Protein AF-A0A969T7L2-F1 (afdb_monomer_lite)

Secondary structure (DSSP, 8-state):
-PEEEEEEE--S-HHHHHHHHHHHHHHHHHHSTTTEEEEEEEEETTEEEEEEEETTEEEEEEEEE-SSEEEEEEE--GGG---S--

Sequence (86 aa):
MPGIKVDVAHSLRQEVATERVKGLLNKLKADYGDMIQDLTESWNGNKADFSFKAMGMSVKGVLSVDAAFVNLDGQIPLAALPLKDN

pLDDT: mean 79.04, std 11.94, range [34.97, 90.25]

Foldseek 3Di:
DDKDKDKDFDQDALVVVQVVVVVVVVVCCVVCVVQWAPWDWDDDPQKIWTWIDGPNRIKTWMWGRDGTIIIIIIDDDPVRDPDDDD

Structure (mmCIF, N/CA/C/O backbone):
data_AF-A0A969T7L2-F1
#
_entry.id   AF-A0A969T7L2-F1
#
loop_
_atom_site.group_PDB
_atom_site.id
_atom_site.type_symbol
_atom_site.label_atom_id
_atom_site.label_alt_id
_atom_site.label_comp_id
_atom_site.label_asym_id
_atom_site.label_entity_id
_atom_site.label_seq_id
_atom_site.pdbx_PDB_ins_code
_atom_site.Cartn_x
_atom_site.Cartn_y
_atom_site.Cartn_z
_atom_site.occupancy
_atom_site.B_iso_or_equiv
_atom_site.auth_seq_id
_atom_site.auth_comp_id
_atom_site.auth_asym_id
_atom_site.auth_atom_id
_atom_site.pdbx_PDB_model_num
ATOM 1 N N . MET A 1 1 ? 6.343 -1.237 19.073 1.00 51.22 1 MET A N 1
ATOM 2 C CA . MET A 1 1 ? 5.544 -1.743 17.937 1.00 51.22 1 MET A CA 1
ATOM 3 C C . MET A 1 1 ? 6.461 -2.648 17.134 1.00 51.22 1 MET A C 1
ATOM 5 O O . MET A 1 1 ? 7.538 -2.173 16.794 1.00 51.22 1 MET A O 1
ATOM 9 N N . PRO A 1 2 ? 6.155 -3.937 16.929 1.00 58.56 2 PRO A N 1
ATOM 10 C CA . PRO A 1 2 ? 6.972 -4.763 16.050 1.00 58.56 2 PRO A CA 1
ATOM 11 C C . PRO A 1 2 ? 6.842 -4.254 14.612 1.00 58.56 2 PRO A C 1
ATOM 13 O O . PRO A 1 2 ? 5.752 -3.900 14.161 1.00 58.56 2 PRO A O 1
ATOM 16 N N . GLY A 1 3 ? 7.972 -4.180 13.916 1.00 67.56 3 GLY A N 1
ATOM 17 C CA . GLY A 1 3 ? 7.980 -3.978 12.474 1.00 67.56 3 GLY A CA 1
ATOM 18 C C . GLY A 1 3 ? 7.579 -5.2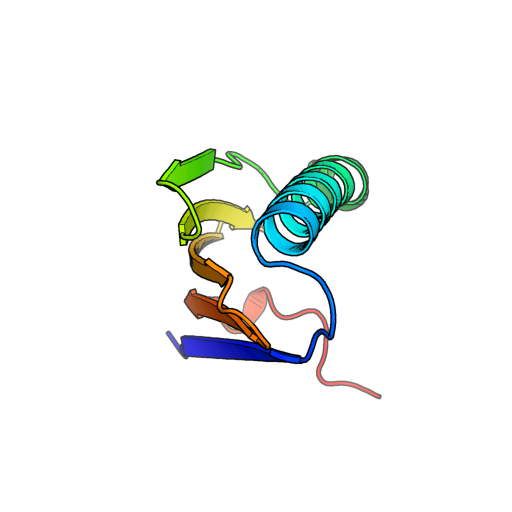78 11.785 1.00 67.56 3 GLY A C 1
ATOM 19 O O . GLY A 1 3 ? 8.082 -6.345 12.131 1.00 67.56 3 GLY A O 1
ATOM 20 N N . ILE A 1 4 ? 6.667 -5.187 10.829 1.00 73.25 4 ILE A N 1
ATOM 21 C CA . ILE A 1 4 ? 6.370 -6.231 9.859 1.00 73.25 4 ILE A CA 1
ATOM 22 C C . ILE A 1 4 ? 7.171 -5.923 8.605 1.00 73.25 4 ILE A C 1
ATOM 24 O O . ILE A 1 4 ? 7.070 -4.832 8.050 1.00 73.25 4 ILE A O 1
ATOM 28 N N . LYS A 1 5 ? 7.952 -6.910 8.179 1.00 78.00 5 LYS A N 1
ATOM 29 C CA . LYS A 1 5 ? 8.629 -6.942 6.888 1.00 78.00 5 LYS A CA 1
ATOM 30 C C . LYS A 1 5 ? 8.009 -8.063 6.076 1.00 78.00 5 LYS A C 1
ATOM 32 O O . LYS A 1 5 ? 7.939 -9.193 6.560 1.00 78.00 5 LYS A O 1
ATOM 37 N N . VAL A 1 6 ? 7.518 -7.743 4.889 1.00 80.19 6 VAL A N 1
ATOM 38 C CA . VAL A 1 6 ? 6.980 -8.720 3.945 1.00 80.19 6 VAL A CA 1
ATOM 39 C C . VAL A 1 6 ? 7.719 -8.552 2.636 1.00 80.19 6 VAL A C 1
ATOM 41 O O . VAL A 1 6 ? 7.599 -7.511 1.995 1.00 80.19 6 VAL A O 1
ATOM 44 N N . ASP A 1 7 ? 8.419 -9.604 2.232 1.00 83.38 7 ASP A N 1
ATOM 45 C CA . ASP A 1 7 ? 9.176 -9.628 0.991 1.00 83.38 7 ASP A CA 1
ATOM 46 C C . ASP A 1 7 ? 8.522 -10.634 0.048 1.00 83.38 7 ASP A C 1
ATOM 48 O O . ASP A 1 7 ? 8.435 -11.831 0.336 1.00 83.38 7 ASP A O 1
ATOM 52 N N . VAL A 1 8 ? 8.016 -10.143 -1.078 1.00 83.94 8 VAL A N 1
ATOM 53 C CA . VAL A 1 8 ? 7.330 -10.962 -2.080 1.00 83.94 8 VAL A CA 1
ATOM 54 C C . VAL A 1 8 ? 8.151 -10.965 -3.358 1.00 83.94 8 VAL A C 1
ATOM 56 O O . VAL A 1 8 ? 8.259 -9.946 -4.038 1.00 83.94 8 VAL A O 1
ATOM 59 N N . ALA A 1 9 ? 8.716 -12.119 -3.707 1.00 85.94 9 ALA A N 1
ATOM 60 C CA . ALA A 1 9 ? 9.438 -12.283 -4.963 1.00 85.94 9 ALA A CA 1
ATOM 61 C C . ALA A 1 9 ? 8.480 -12.206 -6.167 1.00 85.94 9 ALA A C 1
ATOM 63 O O . ALA A 1 9 ? 7.409 -12.818 -6.165 1.00 85.94 9 ALA A O 1
ATOM 64 N N . HIS A 1 10 ? 8.877 -11.496 -7.222 1.00 84.50 10 HIS A N 1
ATOM 65 C CA . HIS A 1 10 ? 8.164 -11.457 -8.499 1.00 84.50 10 HIS A CA 1
ATOM 66 C C . HIS A 1 10 ? 9.134 -11.500 -9.677 1.00 84.50 10 HIS A C 1
ATOM 68 O O . HIS A 1 10 ? 10.252 -11.005 -9.614 1.00 84.50 10 HIS A O 1
ATOM 74 N N . SER A 1 11 ? 8.671 -12.043 -10.802 1.00 86.31 11 SER A N 1
ATOM 75 C CA . SER A 1 11 ? 9.405 -12.022 -12.080 1.00 86.31 11 SER A CA 1
ATOM 76 C C . SER A 1 11 ? 8.858 -10.971 -13.055 1.00 86.31 11 SER A C 1
ATOM 78 O O . SER A 1 11 ? 9.115 -11.025 -14.254 1.00 86.31 11 SER A O 1
ATOM 80 N N . LEU A 1 12 ? 8.042 -10.041 -12.551 1.00 86.00 12 LEU A N 1
ATOM 81 C CA . LEU A 1 12 ? 7.449 -8.956 -13.333 1.00 86.00 12 LEU A CA 1
ATOM 82 C C . LEU A 1 12 ? 8.425 -7.787 -13.477 1.00 86.00 12 LEU A C 1
ATOM 84 O O . LEU A 1 12 ? 9.195 -7.518 -12.559 1.00 86.00 12 LEU A O 1
ATOM 88 N N . ARG A 1 13 ? 8.325 -7.054 -14.594 1.00 86.31 13 ARG A N 1
ATOM 89 C CA . ARG A 1 13 ? 8.990 -5.751 -14.736 1.00 86.31 13 ARG A CA 1
ATOM 90 C C . ARG A 1 13 ? 8.509 -4.797 -13.644 1.00 86.31 13 ARG A C 1
ATOM 92 O O . ARG A 1 13 ? 7.340 -4.856 -13.261 1.00 86.31 13 ARG A O 1
ATOM 99 N N . GLN A 1 14 ? 9.402 -3.932 -13.173 1.00 84.00 14 GLN A N 1
ATOM 100 C CA . GLN A 1 14 ? 9.156 -3.039 -12.041 1.00 84.00 14 GLN A CA 1
ATOM 101 C C . GLN A 1 14 ? 7.881 -2.209 -12.229 1.00 84.00 14 GLN A C 1
ATOM 103 O O . GLN A 1 14 ? 7.071 -2.135 -11.312 1.00 84.00 14 GLN A O 1
ATOM 108 N N . GLU A 1 15 ? 7.639 -1.678 -13.431 1.00 85.69 15 GLU A N 1
ATOM 109 C CA . GLU A 1 15 ? 6.451 -0.865 -13.713 1.00 85.69 15 GLU A CA 1
ATOM 110 C C . GLU A 1 15 ? 5.161 -1.687 -13.576 1.00 85.69 15 GLU A C 1
ATOM 112 O O . GLU A 1 15 ? 4.205 -1.264 -12.928 1.00 85.69 15 GLU A O 1
ATOM 117 N N . VAL A 1 16 ? 5.163 -2.908 -14.117 1.00 87.38 16 VAL A N 1
ATOM 118 C CA . VAL A 1 16 ? 4.021 -3.835 -14.053 1.00 87.38 16 VAL A CA 1
ATOM 119 C C . VAL A 1 16 ? 3.778 -4.299 -12.618 1.00 87.38 16 VAL A C 1
ATOM 121 O O . VAL A 1 16 ? 2.632 -4.422 -12.185 1.00 87.38 16 VAL A O 1
ATOM 124 N N . ALA A 1 17 ? 4.846 -4.555 -11.862 1.00 87.88 17 ALA A N 1
ATOM 125 C CA . ALA A 1 17 ? 4.751 -4.894 -10.450 1.00 87.88 17 ALA A CA 1
ATOM 126 C C . ALA A 1 17 ? 4.151 -3.728 -9.650 1.00 87.88 17 ALA A C 1
ATOM 128 O O . ALA A 1 17 ? 3.221 -3.944 -8.875 1.00 87.88 17 ALA A O 1
ATOM 129 N N . THR A 1 18 ? 4.594 -2.492 -9.899 1.00 86.56 18 THR A N 1
ATOM 130 C CA . THR A 1 18 ? 4.034 -1.284 -9.280 1.00 86.56 18 THR A CA 1
ATOM 131 C C . THR A 1 18 ? 2.546 -1.122 -9.581 1.00 86.56 18 THR A C 1
ATOM 133 O O . THR A 1 18 ? 1.762 -0.923 -8.653 1.00 86.56 18 THR A O 1
ATOM 136 N N . GLU A 1 19 ? 2.121 -1.252 -10.839 1.00 88.81 19 GLU A N 1
ATOM 137 C CA . GLU A 1 19 ? 0.696 -1.174 -11.191 1.00 88.81 19 GLU A CA 1
ATOM 138 C C . GLU A 1 19 ? -0.128 -2.279 -10.529 1.00 88.81 19 GLU A C 1
ATOM 140 O O . GLU A 1 19 ? -1.229 -2.034 -10.031 1.00 88.81 19 GLU A O 1
ATOM 145 N N . ARG A 1 20 ? 0.420 -3.494 -10.453 1.00 88.38 20 ARG A N 1
ATOM 146 C CA . ARG A 1 20 ? -0.253 -4.616 -9.801 1.00 88.38 20 ARG A CA 1
ATOM 147 C C . ARG A 1 20 ? -0.404 -4.392 -8.301 1.00 88.38 20 ARG A C 1
ATOM 149 O O . ARG A 1 20 ? -1.473 -4.672 -7.766 1.00 88.38 20 ARG A O 1
ATOM 156 N N . VAL A 1 21 ? 0.617 -3.851 -7.637 1.00 86.75 21 VAL A N 1
ATOM 157 C CA . VAL A 1 21 ? 0.541 -3.486 -6.217 1.00 86.75 21 VAL A CA 1
ATOM 158 C C . VAL A 1 21 ? -0.485 -2.373 -5.995 1.00 86.75 21 VAL A C 1
ATOM 160 O O . VAL A 1 21 ? -1.323 -2.510 -5.108 1.00 86.75 21 VAL A O 1
ATOM 163 N N . LYS A 1 22 ? -0.504 -1.325 -6.829 1.00 87.00 22 LYS A N 1
ATOM 164 C CA . LYS A 1 22 ? -1.553 -0.284 -6.793 1.00 87.00 22 LYS A CA 1
ATOM 165 C C . LYS A 1 22 ? -2.954 -0.882 -6.925 1.00 87.00 22 LYS A C 1
ATOM 167 O O . LYS A 1 22 ? -3.866 -0.526 -6.182 1.00 87.00 22 LYS A O 1
ATOM 172 N N . GLY A 1 23 ? -3.132 -1.820 -7.854 1.00 86.94 23 GLY A N 1
ATOM 173 C CA . GLY A 1 23 ? -4.394 -2.540 -8.026 1.00 86.94 23 GLY A CA 1
ATOM 174 C C . GLY A 1 23 ? -4.771 -3.378 -6.800 1.00 86.94 23 GLY A C 1
ATOM 175 O O . GLY A 1 23 ? -5.936 -3.395 -6.403 1.00 86.94 23 GLY A O 1
ATOM 176 N N . LEU A 1 24 ? -3.792 -4.035 -6.170 1.00 82.81 24 LEU A N 1
ATOM 177 C CA . LEU A 1 24 ? -3.998 -4.802 -4.942 1.00 82.81 24 LEU A CA 1
ATOM 178 C C . LEU A 1 24 ? -4.402 -3.908 -3.771 1.00 82.81 24 LEU A C 1
ATOM 180 O O . LEU A 1 24 ? -5.353 -4.261 -3.088 1.00 82.81 24 LEU A O 1
ATOM 184 N N . LEU A 1 25 ? -3.756 -2.755 -3.566 1.00 79.81 25 LEU A N 1
ATOM 185 C CA . LEU A 1 25 ? -4.134 -1.812 -2.504 1.00 79.81 25 LEU A CA 1
ATOM 186 C C . LEU A 1 25 ? -5.559 -1.283 -2.689 1.00 79.81 25 LEU A C 1
ATOM 188 O O . LEU A 1 25 ? -6.321 -1.222 -1.726 1.00 79.81 25 LEU A O 1
ATOM 192 N N . ASN A 1 26 ? -5.952 -0.977 -3.928 1.00 82.62 26 ASN A N 1
ATOM 193 C CA . ASN A 1 26 ? -7.323 -0.572 -4.237 1.00 82.62 26 ASN A CA 1
ATOM 194 C C . ASN A 1 26 ? -8.340 -1.685 -3.956 1.00 82.62 26 ASN A C 1
ATOM 196 O O . ASN A 1 26 ? -9.394 -1.414 -3.383 1.00 82.62 26 ASN A O 1
ATOM 200 N N . LYS A 1 27 ? -8.019 -2.941 -4.299 1.00 82.81 27 LYS A N 1
ATOM 201 C CA . LYS A 1 27 ? -8.844 -4.092 -3.902 1.00 82.81 27 LYS A CA 1
ATOM 202 C C . LYS A 1 27 ? -8.909 -4.255 -2.392 1.00 82.81 27 LYS A C 1
ATOM 204 O O . LYS A 1 27 ? -9.989 -4.446 -1.865 1.00 82.81 27 LYS A O 1
ATOM 209 N N . LEU A 1 28 ? -7.787 -4.113 -1.696 1.00 77.75 28 LEU A N 1
ATOM 210 C CA . LEU A 1 28 ? -7.719 -4.220 -0.240 1.00 77.75 28 LEU A CA 1
ATOM 211 C C . LEU A 1 28 ? -8.604 -3.160 0.427 1.00 77.75 28 LEU A C 1
ATOM 213 O O . LEU A 1 28 ? -9.330 -3.465 1.366 1.00 77.75 28 LEU A O 1
ATOM 217 N N . LYS A 1 29 ? -8.620 -1.936 -0.112 1.00 75.94 29 LYS A N 1
ATOM 218 C CA . LYS A 1 29 ? -9.546 -0.878 0.308 1.00 75.94 29 LYS A CA 1
ATOM 219 C C . LYS A 1 29 ? -11.011 -1.247 0.065 1.00 75.94 29 LYS A C 1
ATOM 221 O O . LYS A 1 29 ? -11.855 -0.870 0.865 1.00 75.94 29 LYS A O 1
ATOM 226 N N . ALA A 1 30 ? -11.323 -1.931 -1.034 1.00 81.00 30 ALA A N 1
ATOM 227 C CA . ALA A 1 30 ? -12.688 -2.352 -1.340 1.00 81.00 30 ALA A CA 1
ATOM 228 C C . ALA A 1 30 ? -13.139 -3.529 -0.457 1.00 81.00 30 ALA A C 1
ATOM 230 O O . ALA A 1 30 ? -14.221 -3.477 0.114 1.00 81.00 30 ALA A O 1
ATOM 231 N N . ASP A 1 31 ? -12.289 -4.546 -0.305 1.00 79.69 31 ASP A N 1
ATOM 232 C CA . ASP A 1 31 ? -12.584 -5.788 0.419 1.00 79.69 31 ASP A CA 1
ATOM 233 C C . ASP A 1 31 ? -12.583 -5.587 1.942 1.00 79.69 31 ASP A C 1
ATOM 235 O O . ASP A 1 31 ? -13.344 -6.230 2.661 1.00 79.69 31 ASP A O 1
ATOM 239 N N . TYR A 1 32 ? -11.736 -4.683 2.440 1.00 73.88 32 TYR A N 1
ATOM 240 C CA . TYR A 1 32 ? -11.571 -4.405 3.867 1.00 73.88 32 TYR A CA 1
ATOM 241 C C . TYR A 1 32 ? -11.932 -2.961 4.233 1.00 73.88 32 TYR A C 1
ATOM 243 O O . TYR A 1 32 ? -11.552 -2.496 5.304 1.00 73.88 32 TYR A O 1
ATOM 251 N N . GLY A 1 33 ? -12.658 -2.231 3.382 1.00 68.81 33 GLY A N 1
ATOM 252 C CA . GLY A 1 33 ? -13.003 -0.820 3.613 1.00 68.81 33 GLY A CA 1
ATOM 253 C C . GLY A 1 33 ? -13.758 -0.562 4.920 1.00 68.81 33 GLY A C 1
ATOM 254 O O . GLY A 1 33 ? -13.578 0.483 5.536 1.00 68.81 33 GLY A O 1
ATOM 255 N N . ASP A 1 34 ? -14.527 -1.541 5.399 1.00 74.69 34 ASP A N 1
ATOM 256 C CA . ASP A 1 34 ? -15.185 -1.479 6.710 1.00 74.69 34 ASP A CA 1
ATOM 257 C C . ASP A 1 34 ? -14.196 -1.588 7.886 1.00 74.69 34 ASP A C 1
ATOM 259 O O . ASP A 1 34 ? -14.424 -1.040 8.966 1.00 74.69 34 ASP A O 1
ATOM 263 N N . MET A 1 35 ? -13.071 -2.279 7.685 1.00 73.25 35 MET A N 1
ATOM 264 C CA . MET A 1 35 ? -12.035 -2.501 8.698 1.00 73.25 35 MET A CA 1
ATOM 265 C C . MET A 1 35 ? -10.903 -1.464 8.618 1.00 73.25 35 MET A C 1
ATOM 267 O O . MET A 1 35 ? -10.244 -1.203 9.628 1.00 73.25 35 MET A O 1
ATOM 271 N N . ILE A 1 36 ? -10.690 -0.872 7.437 1.00 78.94 36 ILE A N 1
ATOM 272 C CA . ILE A 1 36 ? -9.605 0.054 7.110 1.00 78.94 36 ILE A CA 1
ATOM 273 C C . ILE A 1 36 ? -10.171 1.445 6.803 1.00 78.94 36 ILE A C 1
ATOM 275 O O . ILE A 1 36 ? -10.790 1.674 5.770 1.00 78.94 36 ILE A O 1
ATOM 279 N N . GLN A 1 37 ? -9.879 2.411 7.667 1.00 81.25 37 GLN A N 1
ATOM 280 C CA . GLN A 1 37 ? -10.264 3.814 7.516 1.00 81.25 37 GLN A CA 1
ATOM 281 C C . GLN A 1 37 ? -9.048 4.686 7.195 1.00 81.25 37 GLN A C 1
ATOM 283 O O . GLN A 1 37 ? -7.909 4.290 7.435 1.00 81.25 37 GLN A O 1
ATOM 288 N N . ASP A 1 38 ? -9.276 5.887 6.661 1.00 84.62 38 ASP A N 1
ATOM 289 C CA . ASP A 1 38 ? -8.223 6.878 6.384 1.00 84.62 38 ASP A CA 1
ATOM 290 C C . ASP A 1 38 ? -7.042 6.340 5.546 1.00 84.62 38 ASP A C 1
ATOM 292 O O . ASP A 1 38 ? -5.900 6.771 5.724 1.00 84.62 38 ASP A O 1
ATOM 296 N N . LEU A 1 39 ? -7.294 5.388 4.633 1.00 83.81 39 LEU A N 1
ATOM 297 C CA . LEU A 1 39 ? -6.249 4.870 3.750 1.00 83.81 39 LEU A CA 1
ATOM 298 C C . LEU A 1 39 ? -5.721 5.996 2.861 1.00 83.81 39 LEU A C 1
ATOM 300 O O . LEU A 1 39 ? -6.416 6.493 1.972 1.00 83.81 39 LEU A O 1
ATOM 304 N N . THR A 1 40 ? -4.467 6.343 3.099 1.00 85.81 40 THR A N 1
ATOM 305 C CA . THR A 1 40 ? -3.679 7.294 2.331 1.00 85.81 40 THR A CA 1
ATOM 306 C C . THR A 1 40 ? -2.515 6.542 1.717 1.00 85.81 40 THR A C 1
ATOM 308 O O . THR A 1 40 ? -1.793 5.835 2.421 1.00 85.81 40 THR A O 1
ATOM 311 N N . GLU A 1 41 ? -2.330 6.704 0.415 1.00 87.12 41 GLU A N 1
ATOM 312 C CA . GLU A 1 41 ? -1.181 6.191 -0.318 1.00 87.12 41 GLU A CA 1
ATOM 313 C C . GLU A 1 41 ? -0.495 7.348 -1.046 1.00 87.12 41 GLU A C 1
ATOM 315 O O . GLU A 1 41 ? -1.138 8.150 -1.722 1.00 87.12 41 GLU A O 1
ATOM 320 N N . SER A 1 42 ? 0.819 7.449 -0.888 1.00 89.38 42 SER A N 1
ATOM 321 C CA . SER A 1 42 ? 1.655 8.436 -1.558 1.00 89.38 42 SER A CA 1
ATOM 322 C C . SER A 1 42 ? 2.733 7.703 -2.335 1.00 89.38 42 SER A C 1
ATOM 324 O O . SER A 1 42 ? 3.708 7.211 -1.774 1.00 89.38 42 SER A O 1
ATOM 326 N N . TRP A 1 43 ? 2.539 7.619 -3.646 1.00 87.75 43 TRP A N 1
ATOM 327 C CA . TRP A 1 43 ? 3.464 6.956 -4.554 1.00 87.75 43 TRP A CA 1
ATOM 328 C C . TRP A 1 43 ? 4.554 7.922 -5.021 1.00 87.75 43 TRP A C 1
ATOM 330 O O . TRP A 1 43 ? 4.263 8.992 -5.552 1.00 87.75 43 TRP A O 1
ATOM 340 N N . ASN A 1 44 ? 5.810 7.507 -4.890 1.00 88.00 44 ASN A N 1
ATOM 341 C CA . ASN A 1 44 ? 6.984 8.178 -5.429 1.00 88.00 44 ASN A CA 1
ATOM 342 C C . ASN A 1 44 ? 7.778 7.179 -6.283 1.00 88.00 44 ASN A C 1
ATOM 344 O O . ASN A 1 44 ? 8.620 6.425 -5.791 1.00 88.00 44 ASN A O 1
ATOM 348 N N . GLY A 1 45 ? 7.440 7.126 -7.574 1.00 87.38 45 GLY A N 1
ATOM 349 C CA . GLY A 1 45 ? 8.018 6.169 -8.515 1.00 87.38 45 GLY A CA 1
ATOM 350 C C . GLY A 1 45 ? 7.709 4.722 -8.123 1.00 87.38 45 GLY A C 1
ATOM 351 O O . GLY A 1 45 ? 6.556 4.292 -8.172 1.00 87.38 45 GLY A O 1
ATOM 352 N N . ASN A 1 46 ? 8.750 3.98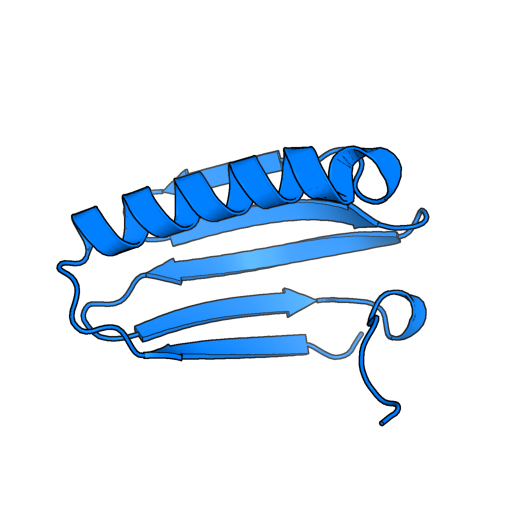3 -7.741 1.00 85.69 46 ASN A N 1
ATOM 353 C CA . ASN A 1 46 ? 8.681 2.583 -7.325 1.00 85.69 46 ASN A CA 1
ATOM 354 C C . ASN A 1 46 ? 8.508 2.396 -5.807 1.00 85.69 46 ASN A C 1
ATOM 356 O O . ASN A 1 46 ? 8.438 1.258 -5.344 1.00 85.69 46 ASN A O 1
ATOM 360 N N . LYS A 1 47 ? 8.455 3.482 -5.029 1.00 89.25 47 LYS A N 1
ATOM 361 C CA . LYS A 1 47 ? 8.181 3.450 -3.589 1.00 89.25 47 LYS A CA 1
ATOM 362 C C . LYS A 1 47 ? 6.817 4.055 -3.285 1.00 89.25 47 LYS A C 1
ATOM 364 O O . LYS A 1 47 ? 6.364 4.949 -3.994 1.00 89.25 47 LYS A O 1
ATOM 369 N N . ALA A 1 48 ? 6.172 3.580 -2.231 1.00 89.25 48 ALA A N 1
ATOM 370 C CA . ALA A 1 48 ? 4.907 4.106 -1.753 1.00 89.25 48 ALA A CA 1
ATOM 371 C C . ALA A 1 48 ? 4.893 4.180 -0.235 1.00 89.25 48 ALA A C 1
ATOM 373 O O . ALA A 1 48 ? 5.091 3.174 0.441 1.00 89.25 48 ALA A O 1
ATOM 374 N N . ASP A 1 49 ? 4.590 5.353 0.295 1.00 89.94 49 ASP A N 1
ATOM 375 C CA . ASP A 1 49 ? 4.247 5.507 1.699 1.00 89.94 49 ASP A CA 1
ATOM 376 C C . ASP A 1 49 ? 2.744 5.283 1.845 1.00 89.94 49 ASP A C 1
ATOM 378 O O . ASP A 1 49 ? 1.942 5.962 1.199 1.00 89.94 49 ASP A O 1
ATOM 382 N N . PHE A 1 50 ? 2.349 4.330 2.684 1.00 87.31 50 PHE A N 1
ATOM 383 C CA . PHE A 1 50 ? 0.947 4.076 2.983 1.00 87.31 50 PHE A CA 1
ATOM 384 C C . PHE A 1 50 ? 0.667 4.260 4.471 1.00 87.31 50 PHE A C 1
ATOM 386 O O . PHE A 1 50 ? 1.457 3.899 5.348 1.00 87.31 50 PHE A O 1
ATOM 393 N N . SER A 1 51 ? -0.500 4.814 4.774 1.00 87.00 51 SER A N 1
ATOM 394 C CA . SER A 1 51 ? -1.005 4.902 6.136 1.00 87.00 51 SER A CA 1
ATOM 395 C C . SER A 1 51 ? -2.495 4.660 6.158 1.00 87.00 51 SER A C 1
ATOM 397 O O . SER A 1 51 ? -3.215 5.203 5.328 1.00 87.00 51 SER A O 1
ATOM 399 N N . PHE A 1 52 ? -2.960 3.892 7.128 1.00 85.44 52 PHE A N 1
ATOM 400 C CA . PHE A 1 52 ? -4.376 3.645 7.333 1.00 85.44 52 PHE A CA 1
ATOM 401 C C . PHE A 1 52 ? -4.671 3.430 8.808 1.00 85.44 52 PHE A C 1
ATOM 403 O O . PHE A 1 52 ? -3.774 3.169 9.605 1.00 85.44 52 PHE A O 1
ATOM 410 N N . LYS A 1 53 ? -5.937 3.517 9.191 1.00 83.25 53 LYS A N 1
ATOM 411 C CA . LYS A 1 53 ? -6.415 3.123 10.510 1.00 83.25 53 LYS A CA 1
ATOM 412 C C . LYS A 1 53 ? -7.137 1.793 10.402 1.00 83.25 53 LYS A C 1
ATOM 414 O O . LYS A 1 53 ? -8.143 1.707 9.715 1.00 83.25 53 LYS A O 1
ATOM 419 N N . ALA A 1 54 ? -6.658 0.779 11.107 1.00 78.81 54 ALA A N 1
ATOM 420 C CA . ALA A 1 54 ? -7.367 -0.485 11.260 1.00 78.81 54 ALA A CA 1
ATOM 421 C C . ALA A 1 54 ? -7.834 -0.626 12.707 1.00 78.81 54 ALA A C 1
ATOM 423 O O . ALA A 1 54 ? -7.032 -0.466 13.627 1.00 78.81 54 ALA A O 1
ATOM 424 N N . MET A 1 55 ? -9.128 -0.887 12.919 1.00 75.50 55 MET A N 1
ATOM 425 C CA . MET A 1 55 ? -9.717 -1.052 14.261 1.00 75.50 55 MET A CA 1
ATOM 426 C C . MET A 1 55 ? -9.366 0.090 15.245 1.00 75.50 55 MET A C 1
ATOM 428 O O . MET A 1 55 ? -9.097 -0.141 16.421 1.00 75.50 55 MET A O 1
ATOM 432 N N . GLY A 1 56 ? -9.304 1.336 14.760 1.00 76.50 56 GLY A N 1
ATOM 433 C CA . GLY A 1 56 ? -8.941 2.512 15.568 1.00 76.50 56 GLY A CA 1
ATOM 434 C C . GLY A 1 56 ? -7.436 2.714 15.806 1.00 76.50 56 GLY A C 1
ATOM 435 O O . GLY A 1 56 ? -7.043 3.708 16.413 1.00 76.50 56 GLY A O 1
ATOM 436 N N . MET A 1 57 ? -6.577 1.830 15.293 1.00 79.50 57 MET A N 1
ATOM 437 C CA . MET A 1 57 ? -5.123 1.942 15.402 1.00 79.50 57 MET A CA 1
ATOM 438 C C . MET A 1 57 ? -4.504 2.412 14.087 1.00 79.50 57 MET A C 1
ATOM 440 O O . MET A 1 57 ? -4.796 1.867 13.026 1.00 79.50 57 MET A O 1
ATOM 444 N N . SER A 1 58 ? -3.621 3.411 14.153 1.00 79.12 58 SER A N 1
ATOM 445 C CA . SER A 1 58 ? -2.908 3.910 12.972 1.00 79.12 58 SER A CA 1
ATOM 446 C C . SER A 1 58 ? -1.768 2.969 12.593 1.00 79.12 58 SER A C 1
ATOM 448 O O . SER A 1 58 ? -0.828 2.780 13.361 1.00 79.12 58 SER A O 1
ATOM 450 N N . VAL A 1 59 ? -1.849 2.426 11.389 1.00 80.44 59 VAL A N 1
ATOM 451 C CA . VAL A 1 59 ? -0.823 1.632 10.725 1.00 80.44 59 VAL A CA 1
ATOM 452 C C . VAL A 1 59 ? -0.135 2.513 9.695 1.00 80.44 59 VAL A C 1
ATOM 454 O O . VAL A 1 59 ? -0.783 3.237 8.937 1.00 80.44 59 VAL A O 1
ATOM 457 N N . LYS A 1 60 ? 1.192 2.465 9.672 1.00 85.56 60 LYS A N 1
ATOM 458 C CA . LYS A 1 60 ? 2.010 3.151 8.670 1.00 85.56 60 LYS A CA 1
ATOM 459 C C . LYS A 1 60 ? 3.029 2.177 8.124 1.00 85.56 60 LYS A C 1
ATOM 461 O O . LYS A 1 60 ? 3.572 1.374 8.884 1.00 85.56 60 LYS A O 1
ATOM 466 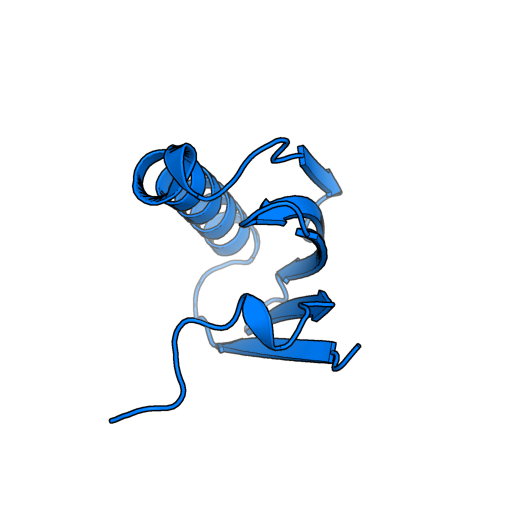N N . GLY A 1 61 ? 3.308 2.274 6.838 1.00 87.12 61 GLY A N 1
ATOM 467 C CA . GLY A 1 61 ? 4.357 1.494 6.221 1.00 87.12 61 GLY A CA 1
ATOM 468 C C . GLY A 1 61 ? 4.856 2.102 4.929 1.00 87.12 61 GLY A C 1
ATOM 469 O O . GLY A 1 61 ? 4.269 3.029 4.376 1.00 87.12 61 GLY A O 1
ATOM 470 N N . VAL A 1 62 ? 5.973 1.557 4.481 1.00 89.88 62 VAL A N 1
ATOM 471 C CA . VAL A 1 62 ? 6.630 1.901 3.234 1.00 89.88 62 VAL A CA 1
ATOM 472 C C . VAL A 1 62 ? 6.671 0.644 2.389 1.00 89.88 62 VAL A C 1
ATOM 474 O O . VAL A 1 62 ? 7.086 -0.419 2.843 1.00 89.88 62 VAL A O 1
ATOM 477 N N . LEU A 1 63 ? 6.235 0.768 1.150 1.00 88.81 63 LEU A N 1
ATOM 478 C CA . LEU A 1 63 ? 6.323 -0.264 0.141 1.00 88.81 63 LEU A CA 1
ATOM 479 C C . LEU A 1 63 ? 7.378 0.144 -0.880 1.00 88.81 63 LEU A C 1
ATOM 481 O O . LEU A 1 63 ? 7.409 1.284 -1.330 1.00 88.81 63 LEU A O 1
ATOM 485 N N . SER A 1 64 ? 8.248 -0.781 -1.249 1.00 90.25 64 SER A N 1
ATOM 486 C CA . SER A 1 64 ? 9.268 -0.594 -2.275 1.00 90.25 64 SER A CA 1
ATOM 487 C C . SER A 1 64 ? 9.155 -1.730 -3.276 1.00 90.25 64 SER A C 1
ATOM 489 O O . SER A 1 64 ? 9.207 -2.899 -2.905 1.00 90.25 64 SER A O 1
ATOM 491 N N . VAL A 1 65 ? 8.975 -1.389 -4.546 1.00 89.50 65 VAL A N 1
ATOM 492 C CA . VAL A 1 65 ? 8.993 -2.346 -5.650 1.00 89.50 65 VAL A CA 1
ATOM 493 C C . VAL A 1 65 ? 10.394 -2.329 -6.243 1.00 89.50 65 VAL A C 1
ATOM 495 O O . VAL A 1 65 ? 10.787 -1.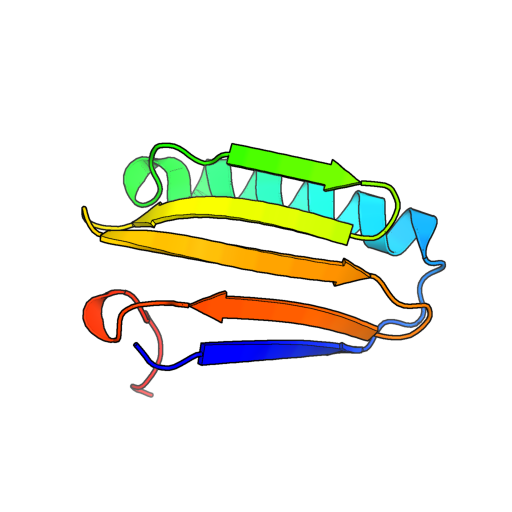376 -6.921 1.00 89.50 65 VAL A O 1
ATOM 498 N N . ASP A 1 66 ? 11.162 -3.368 -5.961 1.00 87.25 66 ASP A N 1
ATOM 499 C CA . ASP A 1 66 ? 12.449 -3.633 -6.589 1.00 87.25 66 ASP A CA 1
ATOM 500 C C . ASP A 1 66 ? 12.258 -4.474 -7.861 1.00 87.25 66 ASP A C 1
ATOM 502 O O . ASP A 1 66 ? 11.145 -4.817 -8.256 1.00 87.25 66 ASP A O 1
ATOM 506 N N . ALA A 1 67 ? 13.347 -4.780 -8.567 1.00 83.81 67 ALA A N 1
ATOM 507 C CA . ALA A 1 67 ? 13.268 -5.483 -9.849 1.00 83.81 67 ALA A CA 1
ATOM 508 C C . ALA A 1 67 ? 12.764 -6.934 -9.728 1.00 83.81 67 ALA A C 1
ATOM 510 O O . ALA A 1 67 ? 12.176 -7.459 -10.670 1.00 83.81 67 ALA A O 1
ATOM 511 N N . ALA A 1 68 ? 13.015 -7.578 -8.586 1.00 86.25 68 ALA A N 1
ATOM 512 C CA . ALA A 1 68 ? 12.677 -8.981 -8.345 1.00 86.25 68 ALA A CA 1
ATOM 513 C C . ALA A 1 68 ? 11.887 -9.208 -7.048 1.00 86.25 68 ALA A C 1
ATOM 515 O O . ALA A 1 68 ? 11.451 -10.328 -6.783 1.00 86.25 68 ALA A O 1
ATOM 516 N N . PHE A 1 69 ? 11.718 -8.170 -6.229 1.00 87.00 69 PHE A N 1
ATOM 517 C CA . PHE A 1 69 ? 11.095 -8.264 -4.915 1.00 87.00 69 PHE A CA 1
ATOM 518 C C . PHE A 1 69 ? 10.235 -7.034 -4.654 1.00 87.00 69 PHE A C 1
ATOM 520 O O . PHE A 1 69 ? 10.632 -5.913 -4.951 1.00 87.00 69 PHE A O 1
ATOM 527 N N . VAL A 1 70 ? 9.073 -7.241 -4.049 1.00 86.62 70 VAL A N 1
ATOM 528 C CA . VAL A 1 70 ? 8.322 -6.176 -3.392 1.00 86.62 70 VAL A CA 1
ATOM 529 C C . VAL A 1 70 ? 8.604 -6.285 -1.906 1.00 86.62 70 VAL A C 1
ATOM 531 O O . VAL A 1 70 ? 8.265 -7.299 -1.301 1.00 86.62 70 VAL A O 1
ATOM 534 N N . ASN A 1 71 ? 9.200 -5.244 -1.341 1.00 87.94 71 ASN A N 1
ATOM 535 C CA . ASN A 1 71 ? 9.448 -5.116 0.086 1.00 87.94 71 ASN A CA 1
ATOM 536 C C . ASN A 1 71 ? 8.350 -4.240 0.697 1.00 87.94 71 ASN A C 1
ATOM 538 O O . ASN A 1 71 ? 8.105 -3.126 0.229 1.00 87.94 71 ASN A O 1
ATOM 542 N N . LEU A 1 72 ? 7.690 -4.719 1.744 1.00 84.19 72 LEU A N 1
ATOM 543 C CA . LEU A 1 72 ? 6.721 -3.958 2.526 1.00 84.19 72 LEU A CA 1
ATOM 544 C C . LEU A 1 72 ? 7.196 -3.913 3.974 1.00 84.19 72 LEU A C 1
ATOM 546 O O . LEU A 1 72 ? 7.223 -4.927 4.665 1.00 84.19 72 L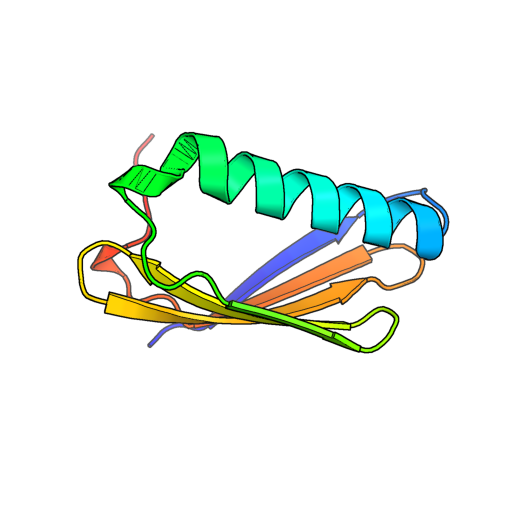EU A O 1
ATOM 550 N N . ASP A 1 73 ? 7.536 -2.713 4.428 1.00 85.31 73 ASP A N 1
ATOM 551 C CA . ASP A 1 73 ? 7.987 -2.407 5.780 1.00 85.31 73 ASP A CA 1
ATOM 552 C C . ASP A 1 73 ? 6.886 -1.615 6.496 1.00 85.31 73 ASP A C 1
ATOM 554 O O . ASP A 1 73 ? 6.711 -0.420 6.272 1.00 85.31 73 ASP A O 1
ATOM 558 N N . GLY A 1 74 ? 6.104 -2.276 7.344 1.00 80.25 74 GLY A N 1
ATOM 559 C CA . GLY A 1 74 ? 4.999 -1.675 8.089 1.00 80.25 74 GLY A CA 1
ATOM 560 C C . GLY A 1 74 ? 5.204 -1.752 9.595 1.00 80.25 74 GLY A C 1
ATOM 561 O O . GLY A 1 74 ? 5.790 -2.694 10.111 1.00 80.25 74 GLY A O 1
ATOM 562 N N . GLN A 1 75 ? 4.681 -0.785 10.338 1.00 72.75 75 GLN A N 1
ATOM 563 C CA . GLN A 1 75 ? 4.549 -0.886 11.790 1.00 72.75 75 GLN A CA 1
ATOM 564 C C . GLN A 1 75 ? 3.086 -1.137 12.119 1.00 72.75 75 GLN A C 1
ATOM 566 O O . GLN A 1 75 ? 2.247 -0.245 11.979 1.00 72.75 75 GLN A O 1
ATOM 571 N N . ILE A 1 76 ? 2.787 -2.367 12.539 1.00 67.88 76 ILE A N 1
ATOM 572 C CA . ILE A 1 76 ? 1.429 -2.794 12.873 1.00 67.88 76 ILE A CA 1
ATOM 573 C C . ILE A 1 76 ? 1.393 -3.171 14.363 1.00 67.88 76 ILE A C 1
ATOM 575 O O . ILE A 1 76 ? 2.265 -3.904 14.840 1.00 67.88 76 ILE A O 1
ATOM 579 N N . PRO A 1 77 ? 0.424 -2.667 15.144 1.00 59.41 77 PRO A N 1
ATOM 580 C CA . PRO A 1 77 ? 0.211 -3.139 16.506 1.00 59.41 77 PRO A CA 1
ATOM 581 C C . PRO A 1 77 ? -0.275 -4.596 16.500 1.00 59.41 77 PRO A C 1
ATOM 583 O O . PRO A 1 77 ? -1.083 -4.976 15.657 1.00 59.41 77 PRO A O 1
ATOM 586 N N . LEU A 1 78 ? 0.189 -5.406 17.463 1.00 58.88 78 LEU A N 1
ATOM 587 C CA . LEU A 1 78 ? -0.105 -6.851 17.556 1.00 58.88 78 LEU A CA 1
ATOM 588 C C . LEU A 1 78 ? -1.605 -7.160 17.478 1.00 58.88 78 LEU A C 1
ATOM 590 O O . LEU A 1 78 ? -1.990 -8.194 16.949 1.00 58.88 78 LEU A O 1
ATOM 594 N N . ALA A 1 79 ? -2.438 -6.250 17.982 1.00 58.38 79 ALA A N 1
ATOM 595 C CA . ALA A 1 79 ? -3.888 -6.385 18.015 1.00 58.38 79 ALA A CA 1
ATOM 596 C C . ALA A 1 79 ? -4.573 -6.294 16.633 1.00 58.38 79 ALA A C 1
ATOM 598 O O . ALA A 1 79 ? -5.766 -6.556 16.548 1.00 58.38 79 ALA A O 1
ATOM 599 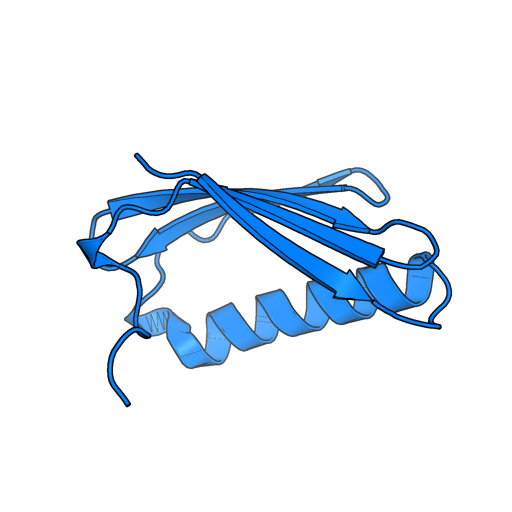N N . ALA A 1 80 ? -3.855 -5.912 15.568 1.00 54.94 80 ALA A N 1
ATOM 600 C CA . ALA A 1 80 ? -4.388 -5.799 14.205 1.00 54.94 80 ALA A CA 1
ATOM 601 C C . ALA A 1 80 ? -3.912 -6.914 13.251 1.00 54.94 80 ALA A C 1
ATOM 603 O O . ALA A 1 80 ? -4.273 -6.895 12.077 1.00 54.94 80 ALA A O 1
ATOM 604 N N . LEU A 1 81 ? -3.101 -7.871 13.718 1.00 58.81 81 LEU A N 1
ATOM 605 C CA . LEU A 1 81 ? -2.675 -9.031 12.927 1.00 58.81 81 LEU A CA 1
ATOM 606 C C . LEU A 1 81 ? -3.804 -10.077 12.871 1.00 58.81 81 LEU A C 1
ATOM 608 O O . LEU A 1 81 ? -4.112 -10.652 13.913 1.00 58.81 81 LEU A O 1
ATOM 612 N N . PRO A 1 82 ? -4.385 -10.404 11.698 1.00 57.69 82 PRO A N 1
ATOM 613 C CA . PRO A 1 82 ? -5.430 -11.426 11.616 1.00 57.69 82 PRO A CA 1
ATOM 614 C C . PRO A 1 82 ? -4.902 -12.871 11.585 1.00 57.69 82 PRO A C 1
ATOM 616 O O . PRO A 1 82 ? -5.696 -13.785 11.406 1.00 57.69 82 PRO A O 1
ATOM 619 N N . LEU A 1 83 ? -3.590 -13.122 11.683 1.00 57.31 83 LEU A N 1
ATOM 620 C CA . LEU A 1 83 ? -3.025 -14.447 11.395 1.00 57.31 83 LEU A CA 1
ATOM 621 C C . LEU A 1 83 ? -1.864 -14.807 12.330 1.00 57.31 83 LEU A C 1
ATOM 623 O O . LEU A 1 83 ? -0.696 -14.583 12.012 1.00 57.31 83 LEU A O 1
ATOM 627 N N . LYS A 1 84 ? -2.196 -15.428 13.465 1.00 41.62 84 LYS A N 1
ATOM 628 C CA . LYS A 1 84 ? -1.377 -16.499 14.049 1.00 41.62 84 LYS A CA 1
ATOM 629 C C . LYS A 1 84 ? -2.250 -17.480 14.834 1.00 41.62 84 LYS A C 1
ATOM 631 O O . LYS A 1 84 ? -2.041 -17.654 16.018 1.00 41.62 84 LYS A O 1
ATOM 636 N N . ASP A 1 85 ? -3.211 -18.101 14.160 1.00 46.66 85 ASP A N 1
ATOM 637 C CA . ASP A 1 85 ? -3.798 -19.376 14.589 1.00 46.66 85 ASP A CA 1
ATOM 638 C C . ASP A 1 85 ? -4.400 -20.070 13.359 1.00 46.66 85 ASP A C 1
ATOM 640 O O . ASP A 1 85 ? -5.503 -19.737 12.926 1.00 46.66 85 ASP A O 1
ATOM 644 N N . ASN A 1 86 ? -3.611 -20.951 12.736 1.00 34.97 86 ASN A N 1
ATOM 645 C CA . ASN A 1 86 ? -3.992 -22.340 12.447 1.00 34.97 86 ASN A CA 1
ATOM 646 C C . ASN A 1 86 ? -2.750 -23.156 12.065 1.00 34.97 86 ASN A C 1
ATOM 648 O O . ASN A 1 86 ? -2.004 -22.692 11.171 1.00 34.97 86 ASN A O 1
#

Radius of gyration: 13.1 Å; chains: 1; bounding box: 28×31×33 Å